Protein AF-A0A7K2N9S3-F1 (afdb_monomer_lite)

Secondary structure (DSSP, 8-state):
-------------SSPEEEEETTEEEEEPPTTTS-GGGGG--SHHHHHHHHHHHHHHHHHHTT---HHHHHHHHHHHHHHH-

Sequence (82 aa):
MSAKTASVEAEATGTPT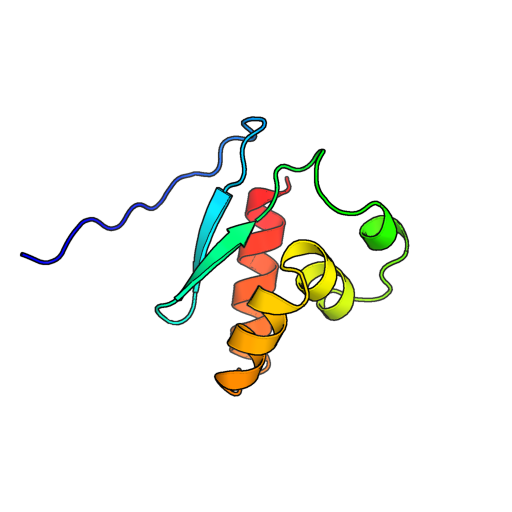VIEHGGREYTIPAPKDVPLEVVWAQDDTDIVRLVLGEDQWSRYLATRPTLGDFQALAEKINTVGN

Structure (mmCIF, N/CA/C/O backbone):
data_AF-A0A7K2N9S3-F1
#
_entry.id   AF-A0A7K2N9S3-F1
#
loop_
_atom_site.group_PDB
_atom_site.id
_atom_site.type_symbol
_atom_site.label_atom_id
_atom_site.label_alt_id
_atom_site.label_comp_id
_atom_site.label_asym_id
_atom_site.label_entity_id
_atom_site.label_seq_id
_atom_site.pdbx_PDB_ins_code
_atom_site.Cartn_x
_atom_site.Cartn_y
_atom_site.Cartn_z
_atom_site.occupancy
_atom_site.B_iso_or_equiv
_atom_site.auth_seq_id
_atom_site.auth_comp_id
_atom_site.auth_asym_id
_atom_site.auth_atom_id
_atom_site.pdbx_PDB_model_num
ATOM 1 N N . MET A 1 1 ? -16.050 -4.453 -27.297 1.00 37.78 1 MET A N 1
ATOM 2 C CA . MET A 1 1 ? -16.654 -3.827 -26.105 1.00 37.78 1 MET A CA 1
ATOM 3 C C . MET A 1 1 ? -15.577 -3.768 -25.038 1.00 37.78 1 MET A C 1
ATOM 5 O O . MET A 1 1 ? -15.307 -4.794 -24.434 1.00 37.78 1 MET A O 1
ATOM 9 N N . SER A 1 2 ? -14.913 -2.626 -24.874 1.00 39.88 2 SER A N 1
ATOM 10 C CA . SER A 1 2 ? -13.932 -2.429 -23.799 1.00 39.88 2 SER A CA 1
ATOM 11 C C . SER A 1 2 ? -14.594 -1.541 -22.760 1.00 39.88 2 SER A C 1
ATOM 13 O O . SER A 1 2 ? -14.921 -0.388 -23.038 1.00 39.88 2 SER A O 1
ATOM 15 N N . ALA A 1 3 ? -14.944 -2.145 -21.630 1.00 42.19 3 ALA A N 1
ATOM 16 C CA . ALA A 1 3 ? -15.737 -1.521 -20.592 1.00 42.19 3 ALA A CA 1
ATOM 17 C C . ALA A 1 3 ? -14.921 -0.445 -19.863 1.00 42.19 3 ALA A C 1
ATOM 19 O O . ALA A 1 3 ? -13.923 -0.740 -19.224 1.00 42.19 3 ALA A O 1
ATOM 20 N N . LYS A 1 4 ? -15.413 0.791 -19.988 1.00 40.78 4 LYS A N 1
ATOM 21 C CA . LYS A 1 4 ? -15.600 1.766 -18.909 1.00 40.78 4 LYS A CA 1
ATOM 22 C C . LYS A 1 4 ? -14.392 1.980 -17.983 1.00 40.78 4 LYS A C 1
ATOM 24 O O . LYS A 1 4 ? -14.331 1.430 -16.892 1.00 40.78 4 LYS A O 1
ATOM 29 N N . THR A 1 5 ? -13.529 2.909 -18.387 1.00 42.69 5 THR A N 1
ATOM 30 C CA . THR A 1 5 ? -12.684 3.710 -17.492 1.00 42.69 5 THR A CA 1
ATOM 31 C C . THR A 1 5 ? -13.575 4.391 -16.453 1.00 42.69 5 THR A C 1
ATOM 33 O O . THR A 1 5 ? -14.186 5.424 -16.721 1.00 42.69 5 THR A O 1
ATOM 36 N N . ALA A 1 6 ? -13.703 3.779 -15.282 1.00 43.62 6 ALA A N 1
ATOM 37 C CA . ALA A 1 6 ? -14.244 4.435 -14.107 1.00 43.62 6 ALA A CA 1
ATOM 38 C C . ALA A 1 6 ? -13.071 5.098 -13.376 1.00 43.62 6 ALA A C 1
ATOM 40 O O . ALA A 1 6 ? -12.566 4.582 -12.387 1.00 43.62 6 ALA A O 1
ATOM 41 N N . SER A 1 7 ? -12.625 6.249 -13.889 1.00 48.88 7 SER A N 1
ATOM 42 C CA . SER A 1 7 ? -12.012 7.255 -13.023 1.00 48.88 7 SER A CA 1
ATOM 43 C C . SER A 1 7 ? -13.113 7.719 -12.080 1.00 48.88 7 SER A C 1
ATOM 45 O O . SER A 1 7 ? -13.965 8.516 -12.462 1.00 48.88 7 SER A O 1
ATOM 47 N N . VAL A 1 8 ? -13.159 7.130 -10.891 1.00 45.75 8 VAL A N 1
ATOM 48 C CA . VAL A 1 8 ? -13.958 7.657 -9.792 1.00 45.75 8 VAL A CA 1
ATOM 49 C C . VAL A 1 8 ? -13.055 8.652 -9.086 1.00 45.75 8 VAL A C 1
ATOM 51 O O . VAL A 1 8 ? -12.108 8.269 -8.404 1.00 45.75 8 VAL A O 1
ATOM 54 N N . GLU A 1 9 ? -13.316 9.935 -9.333 1.00 42.81 9 GLU A N 1
ATOM 55 C CA . GLU A 1 9 ? -12.944 11.009 -8.419 1.00 42.81 9 GLU A CA 1
ATOM 56 C C . GLU A 1 9 ? -13.445 10.590 -7.036 1.00 42.81 9 GLU A C 1
ATOM 58 O O . GLU A 1 9 ? -14.647 10.463 -6.802 1.00 42.81 9 GLU A O 1
ATOM 63 N N . ALA A 1 10 ? -12.508 10.236 -6.163 1.00 46.59 10 ALA A N 1
ATOM 64 C CA . ALA A 1 10 ? -12.791 9.770 -4.822 1.00 46.59 10 ALA A CA 1
ATOM 65 C C . ALA A 1 10 ? -13.121 10.978 -3.952 1.00 46.59 10 ALA A C 1
ATOM 67 O O . ALA A 1 10 ? -12.320 11.449 -3.153 1.00 46.59 10 ALA A O 1
ATOM 68 N N . GLU A 1 11 ? -14.315 11.519 -4.155 1.00 39.75 11 GLU A N 1
ATOM 69 C CA . GLU A 1 11 ? -14.957 12.367 -3.168 1.00 39.75 11 GLU A CA 1
ATOM 70 C C . GLU A 1 11 ? -14.992 11.564 -1.863 1.00 39.75 11 GLU A C 1
ATOM 72 O O . GLU A 1 11 ? -15.429 10.409 -1.896 1.00 39.75 11 GLU A O 1
ATOM 77 N N . ALA A 1 12 ? -14.508 12.150 -0.757 1.00 53.25 12 ALA A N 1
ATOM 78 C CA . ALA A 1 12 ? -14.403 11.594 0.601 1.00 53.25 12 ALA A CA 1
ATOM 79 C C . ALA A 1 12 ? -15.766 11.170 1.193 1.00 53.25 12 ALA A C 1
ATOM 81 O O . ALA A 1 12 ? -16.259 11.657 2.212 1.00 53.25 12 ALA A O 1
ATOM 82 N N . THR A 1 13 ? -16.403 10.247 0.501 1.00 50.97 13 THR A N 1
ATOM 83 C CA . THR A 1 13 ? -17.577 9.494 0.868 1.00 50.97 13 THR A CA 1
ATOM 84 C C . THR A 1 13 ? -17.090 8.437 1.846 1.00 50.97 13 THR A C 1
ATOM 86 O O . THR A 1 13 ? -15.980 7.926 1.724 1.00 50.97 13 THR A O 1
ATOM 89 N N . GLY A 1 14 ? -17.863 8.146 2.890 1.00 60.31 14 GLY A N 1
ATOM 90 C CA . GLY A 1 14 ? -17.518 7.134 3.896 1.00 60.31 14 GLY A CA 1
ATOM 91 C C . GLY A 1 14 ? -17.561 5.706 3.341 1.00 60.31 14 GLY A C 1
ATOM 92 O O . GLY A 1 14 ? -18.154 4.831 3.958 1.00 60.31 14 GLY A O 1
ATOM 93 N N . THR A 1 15 ? -17.017 5.498 2.148 1.00 67.19 15 THR A N 1
ATOM 94 C CA . THR A 1 15 ? -17.033 4.276 1.366 1.00 67.19 15 THR A CA 1
ATOM 95 C C . THR A 1 15 ? -15.638 4.015 0.805 1.00 67.19 15 THR A C 1
ATOM 97 O O . THR A 1 15 ? -14.937 4.960 0.437 1.00 67.19 15 THR A O 1
ATOM 100 N N . PRO A 1 16 ? -15.221 2.743 0.733 1.00 83.44 16 PRO A N 1
ATOM 101 C CA . PRO A 1 16 ? -13.947 2.380 0.136 1.00 83.44 16 PRO A CA 1
ATOM 102 C C . PRO A 1 16 ? -13.888 2.813 -1.332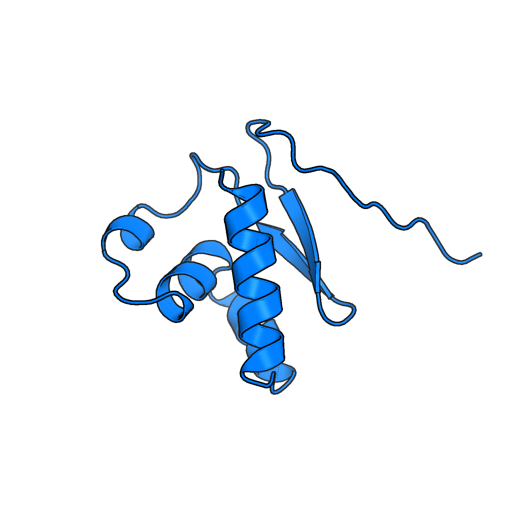 1.00 83.44 16 PRO A C 1
ATOM 104 O O . PRO A 1 16 ? -14.870 2.712 -2.069 1.00 83.44 16 PRO A O 1
ATOM 107 N N . THR A 1 17 ? -12.716 3.276 -1.749 1.00 88.00 17 THR A N 1
ATOM 108 C CA . THR A 1 17 ? -12.436 3.743 -3.108 1.00 88.00 17 THR A CA 1
ATOM 109 C C . THR A 1 17 ? -11.648 2.686 -3.862 1.00 88.00 17 THR A C 1
ATOM 111 O O . THR A 1 17 ? -10.715 2.107 -3.321 1.00 88.00 17 THR A O 1
ATOM 114 N N . VAL A 1 18 ? -11.975 2.451 -5.131 1.00 90.25 18 VAL A N 1
ATOM 115 C CA . VAL A 1 18 ? -11.192 1.560 -5.997 1.00 90.25 18 VAL A CA 1
ATOM 116 C C . VAL A 1 18 ? -10.312 2.398 -6.919 1.00 90.25 18 VAL A C 1
ATOM 118 O O . VAL A 1 18 ? -10.812 3.278 -7.615 1.00 90.25 18 VAL A O 1
ATOM 121 N N . ILE A 1 19 ? -9.010 2.117 -6.934 1.00 90.81 19 ILE A N 1
ATOM 122 C CA . ILE A 1 19 ? -8.034 2.751 -7.826 1.00 90.81 19 ILE A CA 1
ATOM 123 C C . ILE A 1 19 ? -7.444 1.724 -8.792 1.00 90.81 19 ILE A C 1
ATOM 125 O O . ILE A 1 19 ? -7.165 0.589 -8.414 1.00 90.81 19 ILE A O 1
ATOM 129 N N . GLU A 1 20 ? -7.191 2.132 -10.034 1.00 91.12 20 GLU A N 1
ATOM 130 C CA . GLU A 1 20 ? -6.466 1.312 -11.007 1.00 91.12 20 GLU A CA 1
ATOM 131 C C . GLU A 1 20 ? -4.972 1.679 -11.016 1.00 91.12 20 GLU A C 1
ATOM 133 O O . GLU A 1 20 ? -4.593 2.850 -11.145 1.00 91.12 20 GLU A O 1
ATOM 138 N N . HIS A 1 21 ? -4.094 0.683 -10.910 1.00 91.31 21 HIS A N 1
ATOM 139 C CA . HIS A 1 21 ? -2.648 0.838 -11.030 1.00 91.31 21 HIS A CA 1
ATOM 140 C C . HIS A 1 21 ? -2.026 -0.401 -11.694 1.00 91.31 21 HIS A C 1
ATOM 142 O O . HIS A 1 21 ? -2.304 -1.531 -11.304 1.00 91.31 21 HIS A O 1
ATOM 148 N N . GLY A 1 22 ? -1.201 -0.205 -12.728 1.00 86.88 22 GLY A N 1
ATOM 149 C CA . GLY A 1 22 ? -0.539 -1.314 -13.430 1.00 86.88 22 GLY A CA 1
ATOM 150 C C . GLY A 1 22 ? -1.502 -2.350 -14.033 1.00 86.88 22 GLY A C 1
ATOM 151 O O . GLY A 1 22 ? -1.178 -3.536 -14.070 1.00 86.88 22 GLY A O 1
ATOM 152 N N . GLY A 1 23 ? -2.703 -1.926 -14.452 1.00 87.81 23 GLY A N 1
ATOM 153 C CA . GLY A 1 23 ? -3.753 -2.818 -14.967 1.00 87.81 23 GLY A CA 1
ATOM 154 C C . GLY A 1 23 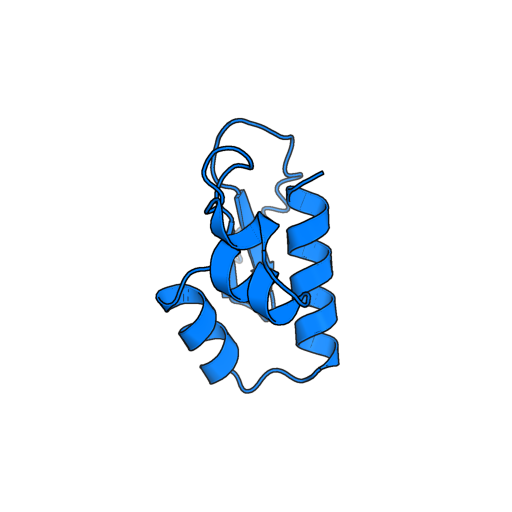? -4.427 -3.687 -13.898 1.00 87.81 23 GLY A C 1
ATOM 155 O O . GLY A 1 23 ? -5.020 -4.714 -14.228 1.00 87.81 23 GLY A O 1
ATOM 156 N N . ARG A 1 24 ? -4.300 -3.317 -12.619 1.00 88.25 24 ARG A N 1
ATOM 157 C CA . ARG A 1 24 ? -4.933 -3.982 -11.476 1.00 88.25 24 ARG A CA 1
ATOM 158 C C . ARG A 1 24 ? -5.732 -2.977 -10.667 1.00 88.25 24 ARG A C 1
ATOM 160 O O . ARG A 1 24 ? -5.336 -1.823 -10.5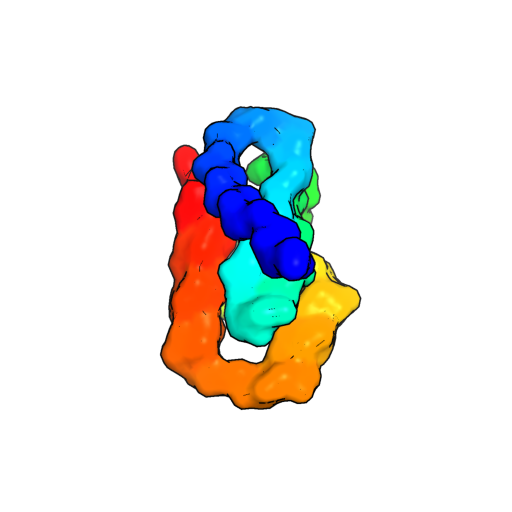37 1.00 88.25 24 ARG A O 1
ATOM 167 N N . GLU A 1 25 ? -6.827 -3.449 -10.098 1.00 92.31 25 GLU A N 1
ATOM 168 C CA . GLU A 1 25 ? -7.657 -2.665 -9.194 1.00 92.31 25 GLU A CA 1
ATOM 169 C C . GLU A 1 25 ? -7.233 -2.915 -7.745 1.00 92.31 25 GLU A C 1
ATOM 171 O O . GLU A 1 25 ? -7.038 -4.062 -7.330 1.00 92.31 25 GLU A O 1
ATOM 176 N N . TYR A 1 26 ? -7.101 -1.831 -6.987 1.00 91.81 26 TYR A N 1
ATOM 177 C CA . TYR A 1 26 ? -6.800 -1.822 -5.563 1.00 91.81 26 TYR A CA 1
ATOM 178 C C . TYR A 1 26 ? -7.923 -1.105 -4.828 1.00 91.81 26 TYR A C 1
ATOM 180 O O . TYR A 1 26 ? -8.329 -0.013 -5.211 1.00 91.81 26 TYR A O 1
ATOM 188 N N . THR A 1 27 ? -8.436 -1.721 -3.772 1.00 91.50 27 THR A N 1
ATOM 189 C CA . THR A 1 27 ? -9.443 -1.126 -2.897 1.00 91.50 27 THR A CA 1
ATOM 190 C C . THR A 1 27 ? -8.754 -0.437 -1.732 1.00 91.50 27 THR A C 1
ATOM 192 O O . THR A 1 27 ? -8.042 -1.074 -0.959 1.00 91.50 27 THR A O 1
ATOM 195 N N . ILE A 1 28 ? -8.984 0.861 -1.617 1.00 90.81 28 ILE A N 1
ATOM 196 C CA . ILE A 1 28 ? -8.519 1.727 -0.547 1.00 90.81 28 ILE A CA 1
ATOM 197 C C . ILE A 1 28 ? -9.674 1.892 0.448 1.00 90.81 28 ILE A C 1
ATOM 199 O O . ILE A 1 28 ? -10.767 2.289 0.033 1.00 90.81 28 ILE A O 1
ATOM 203 N N . PRO A 1 29 ? -9.492 1.558 1.736 1.00 88.94 29 PRO A N 1
ATOM 204 C CA . PRO A 1 29 ? -10.518 1.779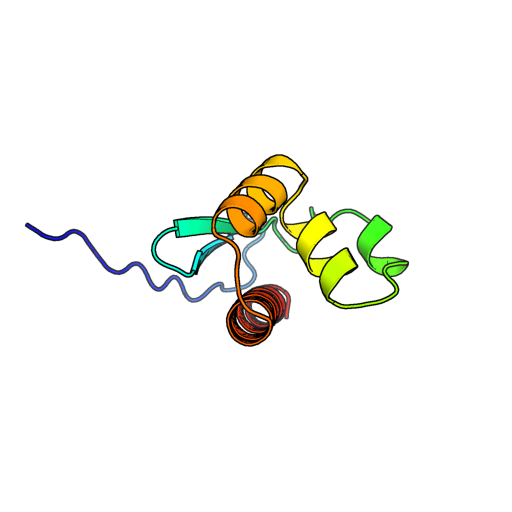 2.749 1.00 88.94 29 PRO A CA 1
ATOM 205 C C . PRO A 1 29 ? -10.882 3.265 2.856 1.00 88.94 29 PRO A C 1
ATOM 207 O O . PRO A 1 29 ? -10.087 4.142 2.518 1.00 88.94 29 PRO A O 1
ATOM 210 N N . ALA A 1 30 ? -12.089 3.556 3.347 1.00 86.12 30 ALA A N 1
ATOM 211 C CA . ALA A 1 30 ? -12.458 4.933 3.652 1.00 86.12 30 ALA A CA 1
ATOM 212 C C . ALA A 1 30 ? -11.508 5.500 4.726 1.00 86.12 30 ALA A C 1
ATOM 214 O O . ALA A 1 30 ? -11.043 4.735 5.574 1.00 86.12 30 ALA A O 1
ATOM 215 N N . PRO A 1 31 ? -11.271 6.824 4.787 1.00 83.12 31 PRO A N 1
ATOM 216 C CA . PRO A 1 31 ? -10.313 7.414 5.730 1.00 83.12 31 PRO A CA 1
ATOM 217 C C . PRO A 1 31 ? -10.533 7.034 7.205 1.00 83.12 31 PRO A C 1
ATOM 219 O O . PRO A 1 31 ? -9.589 6.988 7.985 1.00 83.12 31 PRO A O 1
ATOM 222 N N . LYS A 1 32 ? -11.780 6.736 7.598 1.00 84.81 32 LYS A N 1
ATOM 223 C CA . LYS A 1 32 ? -12.140 6.310 8.963 1.00 84.81 32 LYS A CA 1
ATOM 224 C C . LYS A 1 32 ? -11.908 4.822 9.241 1.00 84.81 32 LYS A C 1
ATOM 226 O O . LYS A 1 32 ? -11.866 4.440 10.406 1.00 84.81 32 LYS A O 1
ATOM 231 N N . ASP A 1 33 ? -11.777 4.020 8.191 1.00 86.69 33 ASP A N 1
ATOM 232 C CA . ASP A 1 33 ? -11.552 2.573 8.243 1.00 86.69 33 ASP A CA 1
ATOM 233 C C . ASP A 1 33 ? -10.079 2.212 7.976 1.00 86.69 33 ASP A C 1
ATOM 235 O O . ASP A 1 33 ? -9.712 1.037 7.987 1.00 86.69 33 ASP A O 1
ATOM 239 N N . VAL A 1 34 ? -9.223 3.215 7.738 1.00 87.50 34 VAL A N 1
ATOM 240 C CA . VAL A 1 34 ? -7.769 3.036 7.665 1.00 87.50 34 VAL A CA 1
ATOM 241 C C . VAL A 1 34 ? -7.260 2.540 9.028 1.00 87.50 34 VAL A C 1
ATOM 243 O O . VAL A 1 34 ? -7.636 3.105 10.061 1.00 87.50 34 VAL A O 1
ATOM 246 N N . PRO A 1 35 ? -6.393 1.511 9.069 1.00 90.12 35 PRO A N 1
ATOM 247 C CA . PRO A 1 35 ? -5.829 1.023 10.321 1.00 90.12 35 PRO A CA 1
ATOM 248 C C . PRO A 1 35 ? -5.127 2.133 11.106 1.00 90.12 35 PRO A C 1
ATOM 250 O O . PRO A 1 35 ? -4.302 2.866 10.560 1.00 90.12 35 PRO A O 1
ATOM 253 N N . LEU A 1 36 ? -5.391 2.204 12.416 1.00 90.69 36 LEU A N 1
ATOM 254 C CA . LEU A 1 36 ? -4.747 3.175 13.312 1.00 90.69 36 LEU A CA 1
ATOM 255 C C . LEU A 1 36 ? -3.212 3.079 13.265 1.00 90.69 36 LEU A C 1
ATOM 257 O O . LEU A 1 36 ? -2.525 4.071 13.483 1.00 90.69 36 LEU A O 1
ATOM 261 N N . GLU A 1 37 ? -2.689 1.898 12.928 1.00 92.44 37 GLU A N 1
ATOM 262 C CA . GLU A 1 37 ? -1.262 1.625 12.752 1.00 92.44 37 GLU A CA 1
ATOM 263 C C . GLU A 1 37 ? -0.562 2.584 11.779 1.00 92.44 37 GLU A C 1
ATOM 265 O O . GLU A 1 37 ? 0.617 2.879 11.964 1.00 92.44 37 GLU A O 1
ATOM 270 N N . VAL A 1 38 ? -1.296 3.149 10.813 1.00 88.44 38 VAL A N 1
ATOM 271 C CA . VAL A 1 38 ? -0.778 4.142 9.859 1.00 88.44 38 VAL A CA 1
ATOM 272 C C . VAL A 1 38 ? -0.221 5.385 10.562 1.00 88.44 38 VAL A C 1
ATOM 274 O O . VAL A 1 38 ? 0.722 5.992 10.065 1.00 88.44 38 VAL A O 1
ATOM 277 N N . VAL A 1 39 ? -0.726 5.736 11.751 1.00 88.06 39 VAL A N 1
ATOM 278 C CA . VAL A 1 39 ? -0.231 6.879 12.546 1.00 88.06 39 VAL A CA 1
ATOM 279 C C . VAL A 1 39 ? 1.216 6.680 13.017 1.00 88.06 39 VAL A C 1
ATOM 281 O O . VAL A 1 39 ? 1.916 7.661 13.268 1.00 88.06 39 VAL A O 1
ATOM 284 N N . TRP A 1 40 ? 1.675 5.432 13.135 1.00 93.00 40 TRP A N 1
ATOM 285 C CA . TRP A 1 40 ? 3.042 5.094 13.550 1.00 93.00 40 TRP A CA 1
ATOM 286 C C . TRP A 1 40 ? 3.914 4.577 12.403 1.00 93.00 40 TRP A C 1
ATOM 288 O O . TRP A 1 40 ? 5.035 4.133 12.652 1.00 93.00 40 TRP A O 1
ATOM 298 N N . ALA A 1 41 ? 3.417 4.611 11.166 1.00 92.00 41 ALA A N 1
ATOM 299 C CA . ALA A 1 41 ? 4.206 4.230 10.007 1.00 92.00 41 ALA A CA 1
ATOM 300 C C . ALA A 1 41 ? 5.397 5.187 9.837 1.00 92.00 41 ALA A C 1
ATOM 302 O O . ALA A 1 41 ? 5.272 6.401 10.002 1.00 92.00 41 ALA A O 1
ATOM 303 N N . GLN A 1 42 ? 6.564 4.626 9.525 1.00 90.00 42 GLN A N 1
ATOM 304 C CA . GLN A 1 42 ? 7.822 5.377 9.474 1.00 90.00 42 GLN A CA 1
ATOM 305 C C . GLN A 1 42 ? 8.127 5.907 8.071 1.00 90.00 42 GLN A C 1
ATOM 307 O O . GLN A 1 42 ? 8.879 6.872 7.923 1.00 90.00 42 GLN A O 1
ATOM 312 N N . ASP A 1 43 ? 7.548 5.279 7.051 1.00 90.75 43 ASP A N 1
ATOM 313 C CA . ASP A 1 43 ? 7.720 5.639 5.653 1.00 90.75 43 ASP A CA 1
ATOM 314 C C . ASP A 1 43 ? 6.488 5.273 4.814 1.00 90.75 43 ASP A C 1
ATOM 316 O O . ASP A 1 43 ? 5.596 4.540 5.249 1.00 90.75 43 ASP A O 1
ATOM 320 N N . ASP A 1 44 ? 6.449 5.790 3.585 1.00 89.94 44 ASP A N 1
ATOM 321 C CA . ASP A 1 44 ? 5.333 5.593 2.659 1.00 89.94 44 ASP A CA 1
ATOM 322 C C . ASP A 1 44 ? 5.080 4.113 2.341 1.00 89.94 44 ASP A C 1
ATOM 324 O O . ASP A 1 44 ? 3.951 3.732 2.038 1.00 89.94 44 ASP A O 1
ATOM 328 N N . THR A 1 45 ? 6.101 3.254 2.408 1.00 92.56 45 THR A N 1
ATOM 329 C CA . THR A 1 45 ? 5.949 1.814 2.143 1.00 92.56 45 THR A CA 1
ATOM 330 C C . THR A 1 45 ? 5.090 1.165 3.210 1.00 92.56 45 THR A C 1
ATOM 332 O O . THR A 1 45 ? 4.177 0.405 2.881 1.00 92.56 45 THR A O 1
ATOM 335 N N . ASP A 1 46 ? 5.347 1.496 4.475 1.00 92.62 46 ASP A N 1
ATOM 336 C CA . ASP A 1 46 ? 4.555 1.019 5.604 1.00 92.62 46 ASP A CA 1
ATOM 337 C C . ASP A 1 46 ? 3.115 1.533 5.515 1.00 92.62 46 ASP A C 1
ATOM 339 O O . ASP A 1 46 ? 2.175 0.752 5.670 1.00 92.62 46 ASP A O 1
ATOM 343 N N . ILE A 1 47 ? 2.927 2.813 5.172 1.00 91.62 47 ILE A N 1
ATOM 344 C CA . ILE A 1 47 ? 1.596 3.406 4.971 1.00 91.62 47 ILE A CA 1
ATOM 345 C C . ILE A 1 47 ? 0.835 2.646 3.880 1.00 91.62 47 ILE A C 1
ATOM 347 O O . ILE A 1 47 ? -0.268 2.154 4.115 1.00 91.62 47 ILE A O 1
ATOM 351 N N . VAL A 1 48 ? 1.425 2.508 2.690 1.00 92.75 48 VAL A N 1
ATOM 352 C CA . VAL A 1 48 ? 0.785 1.847 1.544 1.00 92.75 48 VAL A CA 1
ATOM 353 C C . VAL A 1 48 ? 0.472 0.386 1.856 1.00 92.75 48 VAL A C 1
ATOM 355 O O . VAL A 1 48 ? -0.619 -0.086 1.535 1.00 92.75 48 VAL A O 1
ATOM 358 N N . ARG A 1 49 ? 1.382 -0.332 2.520 1.00 94.44 49 ARG A N 1
ATOM 359 C CA . ARG A 1 49 ? 1.150 -1.716 2.947 1.00 94.44 49 ARG A CA 1
ATOM 360 C C . ARG A 1 49 ? -0.030 -1.823 3.911 1.00 94.44 49 ARG A C 1
ATOM 362 O O . ARG A 1 49 ? -0.870 -2.701 3.725 1.00 94.44 49 ARG A O 1
ATOM 369 N N . LEU A 1 50 ? -0.102 -0.953 4.917 1.00 93.62 50 LEU A N 1
ATOM 370 C CA . LEU A 1 50 ? -1.178 -0.956 5.911 1.00 93.62 50 LEU A CA 1
ATOM 371 C C . LEU A 1 50 ? -2.531 -0.599 5.289 1.00 93.62 50 LEU A C 1
ATOM 373 O O . LEU A 1 50 ? -3.533 -1.243 5.591 1.00 93.62 50 LEU A O 1
ATOM 377 N N . VAL A 1 51 ? -2.559 0.381 4.385 1.00 92.31 51 VAL A N 1
ATOM 378 C CA . VAL A 1 51 ? -3.777 0.802 3.679 1.00 92.31 51 VAL A CA 1
ATOM 379 C C . VAL A 1 51 ? -4.294 -0.294 2.743 1.00 92.31 51 VAL A C 1
ATOM 381 O O . VAL A 1 51 ? -5.495 -0.549 2.691 1.00 92.31 51 VAL A O 1
ATOM 384 N N . LEU A 1 52 ? -3.403 -0.958 2.003 1.00 92.69 52 LEU A N 1
ATOM 385 C CA . LEU A 1 52 ? -3.776 -2.028 1.075 1.00 92.69 52 LEU A CA 1
ATOM 386 C C . LEU A 1 52 ? -4.113 -3.346 1.784 1.00 92.69 52 LEU A C 1
ATOM 388 O O . LEU A 1 52 ? -4.913 -4.137 1.272 1.00 92.69 52 LEU A O 1
ATOM 392 N N . GLY A 1 53 ? -3.494 -3.593 2.936 1.00 93.62 53 GLY A N 1
ATOM 393 C CA . GLY A 1 53 ? -3.508 -4.882 3.612 1.00 93.62 53 GLY A CA 1
ATOM 394 C C . GLY A 1 53 ? -2.639 -5.933 2.908 1.00 93.62 53 GLY A C 1
ATOM 395 O O . GLY A 1 53 ? -2.267 -5.808 1.737 1.00 93.62 53 GLY A O 1
ATOM 396 N N . GLU A 1 54 ? -2.332 -7.014 3.629 1.00 93.12 54 GLU A N 1
ATOM 397 C CA . GLU A 1 54 ? -1.413 -8.078 3.186 1.00 93.12 54 GLU A CA 1
ATOM 398 C C . GLU A 1 54 ? -1.813 -8.717 1.842 1.00 93.12 54 GLU A C 1
ATOM 400 O O . GLU A 1 54 ? -0.962 -9.003 0.993 1.00 93.12 54 GLU A O 1
ATOM 405 N N . ASP A 1 55 ? -3.113 -8.891 1.597 1.00 93.50 55 ASP A N 1
ATOM 406 C CA . ASP A 1 55 ? -3.615 -9.532 0.378 1.00 93.50 55 ASP A CA 1
ATOM 407 C C . ASP A 1 55 ? -3.341 -8.704 -0.881 1.00 93.50 55 ASP A C 1
ATOM 409 O O . ASP A 1 55 ? -2.908 -9.232 -1.906 1.00 93.50 55 ASP A O 1
ATOM 413 N N . GLN A 1 56 ? -3.598 -7.397 -0.836 1.00 94.56 56 GLN A N 1
ATOM 414 C CA . GLN A 1 56 ? -3.389 -6.526 -1.991 1.00 94.56 56 GLN A CA 1
ATOM 415 C C . GLN A 1 56 ? -1.917 -6.138 -2.135 1.00 94.56 56 GLN A C 1
ATOM 417 O O . GLN A 1 56 ? -1.409 -6.067 -3.257 1.00 94.56 56 GLN A O 1
ATOM 422 N N . TRP A 1 57 ? -1.213 -5.972 -1.013 1.00 94.94 57 TRP A N 1
ATOM 423 C CA . TRP A 1 57 ? 0.219 -5.700 -0.988 1.00 94.94 57 TRP A CA 1
ATOM 424 C C . TRP A 1 57 ? 1.038 -6.846 -1.591 1.00 94.94 57 TRP A C 1
ATOM 4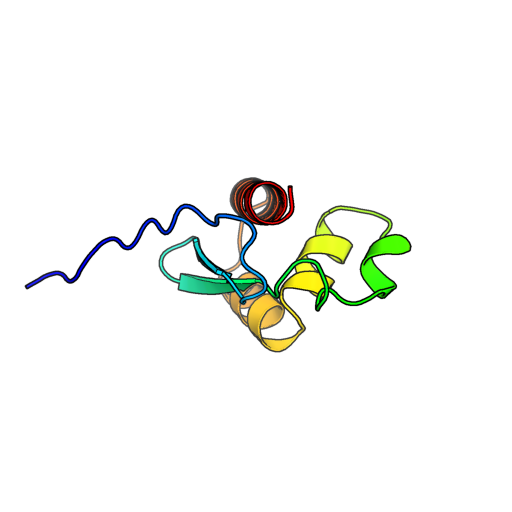26 O O . TRP A 1 57 ? 1.878 -6.624 -2.462 1.00 94.94 57 TRP A O 1
ATOM 436 N N . SER A 1 58 ? 0.745 -8.094 -1.215 1.00 94.62 58 SER A N 1
ATOM 437 C CA . SER A 1 58 ? 1.415 -9.266 -1.793 1.00 94.62 58 SER A CA 1
ATOM 438 C C . SER A 1 58 ? 1.175 -9.390 -3.303 1.00 94.62 58 SER A C 1
ATOM 440 O O . SER A 1 58 ? 2.104 -9.689 -4.055 1.00 94.62 58 SER A O 1
ATOM 442 N N . ARG A 1 59 ? -0.042 -9.087 -3.779 1.00 93.56 59 ARG A N 1
ATOM 443 C CA . ARG A 1 59 ? -0.365 -9.042 -5.218 1.00 93.56 59 ARG A CA 1
ATOM 444 C C . ARG A 1 59 ? 0.392 -7.944 -5.951 1.00 93.56 59 ARG A C 1
ATOM 446 O O . ARG A 1 59 ? 0.788 -8.164 -7.093 1.00 93.56 59 ARG A O 1
ATOM 453 N N . TYR A 1 60 ? 0.577 -6.790 -5.316 1.00 94.38 60 TYR A N 1
ATOM 454 C CA . TYR A 1 60 ? 1.386 -5.704 -5.854 1.00 94.38 60 TYR A CA 1
ATOM 455 C C . TYR A 1 60 ? 2.859 -6.115 -5.954 1.00 94.38 60 TYR A C 1
ATOM 457 O O . TYR A 1 60 ? 3.421 -6.094 -7.040 1.00 94.38 60 TYR A O 1
ATOM 465 N N . LEU A 1 61 ? 3.469 -6.628 -4.882 1.00 94.81 61 LEU A N 1
ATOM 466 C CA . LEU A 1 61 ? 4.866 -7.083 -4.922 1.00 94.81 61 LEU A CA 1
ATOM 467 C C . LEU A 1 61 ? 5.106 -8.237 -5.909 1.00 94.81 61 LEU A C 1
ATOM 469 O O . LEU A 1 61 ? 6.179 -8.325 -6.510 1.00 94.81 61 LEU A O 1
ATOM 473 N N . ALA A 1 62 ? 4.108 -9.096 -6.137 1.00 95.19 62 ALA A N 1
ATOM 474 C CA . ALA A 1 62 ? 4.188 -10.168 -7.126 1.00 95.19 62 ALA A CA 1
ATOM 475 C C . ALA A 1 62 ? 4.368 -9.656 -8.568 1.00 95.19 62 ALA A C 1
ATOM 477 O O . ALA A 1 62 ? 4.881 -10.398 -9.409 1.00 95.19 62 ALA A O 1
ATOM 478 N N . THR A 1 63 ? 4.008 -8.400 -8.869 1.00 93.44 63 THR A N 1
ATOM 479 C CA . THR A 1 63 ? 4.284 -7.785 -10.180 1.00 93.44 63 THR A CA 1
ATOM 480 C C . THR A 1 63 ? 5.725 -7.309 -10.327 1.00 93.44 63 THR A C 1
ATOM 482 O O . THR A 1 63 ? 6.090 -6.858 -11.408 1.00 93.44 63 THR A O 1
ATOM 485 N N . ARG A 1 64 ? 6.545 -7.425 -9.271 1.00 93.50 64 ARG A N 1
ATOM 486 C CA . ARG A 1 64 ? 7.911 -6.886 -9.192 1.00 93.50 64 ARG A CA 1
ATOM 487 C C . ARG A 1 64 ? 7.958 -5.404 -9.592 1.00 93.50 64 ARG A C 1
ATOM 489 O O . ARG A 1 64 ? 8.660 -5.060 -10.544 1.00 93.50 64 ARG A O 1
ATOM 496 N N . PRO A 1 65 ? 7.184 -4.548 -8.905 1.00 94.50 65 PRO A N 1
ATOM 497 C CA . PRO A 1 65 ? 7.110 -3.135 -9.233 1.00 94.50 65 PRO A CA 1
ATOM 498 C C . PRO A 1 65 ? 8.477 -2.476 -9.068 1.00 94.50 65 PRO A C 1
ATOM 500 O O . PRO A 1 65 ? 9.269 -2.839 -8.193 1.00 94.50 65 PRO A O 1
ATOM 503 N N . THR A 1 66 ? 8.753 -1.494 -9.914 1.00 95.94 66 THR A N 1
ATOM 504 C CA . THR A 1 66 ? 9.906 -0.615 -9.743 1.00 95.94 66 THR A CA 1
ATOM 505 C C . THR A 1 66 ? 9.622 0.434 -8.667 1.00 95.94 66 THR A C 1
ATOM 507 O O . THR A 1 66 ? 8.482 0.639 -8.247 1.00 95.94 66 THR A O 1
ATOM 510 N N . LEU A 1 67 ? 10.661 1.155 -8.240 1.00 93.06 67 LEU A N 1
ATOM 511 C CA . LEU A 1 67 ? 10.488 2.282 -7.323 1.00 93.06 67 LEU A CA 1
ATOM 512 C C . LEU A 1 67 ? 9.571 3.372 -7.911 1.00 93.06 67 LEU A C 1
ATOM 514 O O . LEU A 1 67 ? 8.791 3.968 -7.175 1.00 93.06 67 LEU A O 1
ATOM 518 N N . GLY A 1 68 ? 9.628 3.600 -9.228 1.00 94.69 68 GLY A N 1
ATOM 519 C CA . GLY A 1 68 ? 8.751 4.560 -9.907 1.00 94.69 68 GLY A CA 1
ATOM 520 C C . GLY A 1 68 ? 7.285 4.123 -9.902 1.00 94.69 68 GLY A C 1
ATOM 521 O O . GLY A 1 68 ? 6.403 4.945 -9.663 1.00 94.69 68 GLY A O 1
ATOM 522 N N . ASP A 1 69 ? 7.025 2.823 -10.078 1.00 93.75 69 ASP A N 1
ATOM 523 C CA . ASP A 1 69 ? 5.669 2.271 -9.962 1.00 93.75 69 ASP A CA 1
ATOM 524 C C . ASP A 1 69 ? 5.128 2.467 -8.540 1.00 93.75 69 ASP A C 1
ATOM 526 O O . ASP A 1 69 ? 3.991 2.899 -8.353 1.00 93.75 69 ASP A O 1
ATOM 530 N N . PHE A 1 70 ? 5.976 2.241 -7.530 1.00 95.12 70 PHE A N 1
ATOM 531 C CA . PHE A 1 70 ? 5.604 2.445 -6.132 1.00 95.12 70 PHE A CA 1
ATOM 532 C C . PHE A 1 70 ? 5.260 3.898 -5.822 1.00 95.12 70 PHE A C 1
ATOM 534 O O . PHE A 1 70 ? 4.217 4.150 -5.225 1.00 95.12 70 PHE A O 1
ATOM 541 N N . GLN A 1 71 ? 6.071 4.850 -6.278 1.00 94.25 71 GLN A N 1
ATOM 542 C CA . GLN A 1 71 ? 5.781 6.273 -6.094 1.00 94.25 71 GLN A CA 1
ATOM 543 C C . GLN A 1 71 ? 4.439 6.664 -6.727 1.00 94.25 71 GLN A C 1
ATOM 545 O O . GLN A 1 71 ? 3.634 7.344 -6.093 1.00 94.25 71 GLN A O 1
ATOM 550 N N . ALA A 1 72 ? 4.149 6.167 -7.933 1.00 93.69 72 ALA A N 1
ATOM 551 C CA . ALA A 1 72 ? 2.877 6.422 -8.602 1.00 93.69 72 ALA A CA 1
ATOM 552 C C . ALA A 1 72 ? 1.675 5.778 -7.885 1.00 93.69 72 ALA A C 1
ATOM 554 O O . ALA A 1 72 ? 0.565 6.305 -7.946 1.00 93.69 72 ALA A O 1
ATOM 555 N N . LEU A 1 73 ? 1.857 4.631 -7.225 1.00 92.44 73 LEU A N 1
ATOM 556 C CA . LEU A 1 73 ? 0.816 4.024 -6.393 1.00 92.44 73 LEU A CA 1
ATOM 557 C C . LEU A 1 73 ? 0.596 4.821 -5.100 1.00 92.44 73 LEU A C 1
ATOM 559 O O . LEU A 1 73 ? -0.549 5.118 -4.761 1.00 92.44 73 LEU A O 1
ATOM 563 N N . ALA A 1 74 ? 1.674 5.190 -4.407 1.00 92.00 74 ALA A N 1
ATOM 564 C CA . ALA A 1 74 ? 1.625 5.956 -3.165 1.00 92.00 74 ALA A CA 1
ATOM 565 C C . ALA A 1 74 ? 0.942 7.319 -3.364 1.00 92.00 74 ALA A C 1
ATOM 567 O O . ALA A 1 74 ? 0.074 7.698 -2.581 1.00 92.00 74 ALA A O 1
ATOM 568 N N . GLU A 1 75 ? 1.249 8.019 -4.460 1.00 91.12 75 GLU A N 1
ATOM 569 C CA . GLU A 1 75 ? 0.612 9.295 -4.801 1.00 91.12 75 GLU A CA 1
ATOM 570 C C . GLU A 1 75 ? -0.905 9.153 -5.006 1.00 91.12 75 GLU A C 1
ATOM 572 O O . GLU A 1 75 ? -1.686 9.958 -4.488 1.00 91.12 75 GLU A O 1
ATOM 577 N N . LYS A 1 76 ? -1.349 8.090 -5.692 1.00 89.00 76 LYS A N 1
ATOM 578 C CA . LYS A 1 76 ? -2.782 7.807 -5.879 1.00 89.00 76 LYS A CA 1
ATOM 579 C C . LYS A 1 76 ? -3.488 7.559 -4.552 1.00 89.00 76 LYS A C 1
ATOM 581 O O . LYS A 1 76 ? -4.587 8.061 -4.355 1.00 89.00 76 LYS A O 1
ATOM 586 N N . ILE A 1 77 ? -2.859 6.810 -3.649 1.00 87.81 77 ILE A N 1
ATOM 587 C CA . ILE A 1 77 ? -3.414 6.519 -2.323 1.00 87.81 77 ILE A CA 1
ATOM 588 C C . ILE A 1 77 ? -3.528 7.804 -1.492 1.00 87.81 77 ILE A C 1
ATOM 590 O O . ILE A 1 77 ? -4.583 8.065 -0.919 1.00 87.81 77 ILE A O 1
ATOM 594 N N . ASN A 1 78 ? -2.493 8.646 -1.496 1.00 82.75 78 ASN A N 1
ATOM 595 C CA . ASN A 1 78 ? -2.505 9.928 -0.787 1.00 82.75 78 ASN A CA 1
ATOM 596 C C . ASN A 1 78 ? -3.562 10.900 -1.334 1.00 82.75 78 ASN A C 1
ATOM 598 O O . ASN A 1 78 ? -4.173 11.632 -0.563 1.00 82.75 78 ASN A O 1
ATOM 602 N N . THR A 1 79 ? -3.818 10.876 -2.644 1.00 78.75 79 THR A N 1
ATOM 603 C CA . THR A 1 79 ? -4.845 11.722 -3.281 1.00 78.75 79 THR A CA 1
ATOM 604 C C . THR A 1 79 ? -6.268 11.309 -2.892 1.00 78.75 79 THR A C 1
ATOM 606 O O . THR A 1 79 ? -7.163 12.141 -2.876 1.00 78.75 79 THR A O 1
ATOM 609 N N . VAL A 1 80 ? -6.491 10.032 -2.571 1.00 71.94 80 VAL A N 1
ATOM 610 C CA . VAL A 1 80 ? -7.799 9.519 -2.122 1.00 71.94 80 VAL A CA 1
ATOM 611 C C . VAL A 1 80 ? -8.047 9.810 -0.635 1.00 71.94 80 VAL A C 1
ATOM 613 O O . VAL A 1 80 ? -9.193 9.895 -0.199 1.00 71.94 80 VAL A O 1
ATOM 616 N N . GLY A 1 81 ? -6.983 9.933 0.162 1.00 57.72 81 GLY A N 1
ATOM 617 C CA . GLY A 1 81 ? -7.067 10.125 1.612 1.00 57.72 81 GLY A CA 1
ATOM 618 C C . GLY A 1 81 ? -7.230 11.574 2.089 1.00 57.72 81 GLY A C 1
ATOM 619 O O . GLY A 1 81 ? -7.432 11.766 3.289 1.00 57.72 81 GLY A O 1
ATOM 620 N N . ASN A 1 82 ? -7.131 12.569 1.200 1.00 46.97 82 ASN A N 1
ATOM 621 C CA . ASN A 1 82 ? -7.080 14.001 1.529 1.00 46.97 82 ASN A CA 1
ATOM 622 C C . ASN A 1 82 ? -8.199 14.792 0.845 1.00 46.97 82 ASN A C 1
ATOM 624 O O . ASN A 1 82 ? -8.790 15.666 1.517 1.00 46.97 82 ASN A O 1
#

Radius of gyration: 12.75 Å; chains: 1; bounding box: 28×24×40 Å

pLDDT: mean 81.79, std 18.29, range [37.78, 95.94]

Foldseek 3Di:
DDDDDPPPPQDLDQAWDWDDAPNDIATFHRLVPQDPCCVVDPDLLSNLCSRRDPVRNVVVVVVVDDPVSSVVSSVVNVSNND